Protein AF-A0A2E4GIU6-F1 (afdb_monomer)

Radius of gyration: 16.55 Å; Cα contacts (8 Å, |Δi|>4): 50; chains: 1; bounding box: 30×34×39 Å

Structure (mmCIF, N/CA/C/O backbone):
data_AF-A0A2E4GIU6-F1
#
_entry.id   AF-A0A2E4GIU6-F1
#
loop_
_atom_site.group_PDB
_atom_site.id
_atom_site.type_symbol
_atom_site.label_atom_i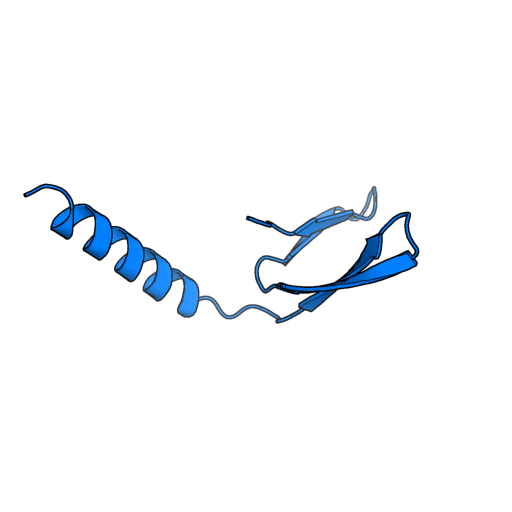d
_atom_site.label_alt_id
_atom_site.label_comp_id
_atom_site.label_asym_id
_atom_site.label_entity_id
_atom_site.label_seq_id
_atom_site.pdbx_PDB_ins_code
_atom_site.Cartn_x
_atom_site.Cartn_y
_atom_site.Cartn_z
_atom_site.occupancy
_atom_site.B_iso_or_equiv
_atom_site.auth_seq_id
_atom_site.auth_comp_id
_atom_site.auth_asym_id
_atom_site.auth_atom_id
_atom_site.pdbx_PDB_model_num
ATOM 1 N N . MET A 1 1 ? -6.399 28.544 20.736 1.00 56.97 1 MET A N 1
ATOM 2 C CA . MET A 1 1 ? -7.361 27.538 21.251 1.00 56.97 1 MET A CA 1
ATOM 3 C C . MET A 1 1 ? -8.144 26.887 20.100 1.00 56.97 1 MET A C 1
ATOM 5 O O . MET A 1 1 ? -9.353 26.711 20.182 1.00 56.97 1 MET A O 1
ATOM 9 N N . THR A 1 2 ? -7.451 26.538 19.013 1.00 58.47 2 THR A N 1
ATOM 10 C CA . THR A 1 2 ? -8.010 25.934 17.784 1.00 58.47 2 THR A CA 1
ATOM 11 C C . THR A 1 2 ? -7.265 24.638 17.430 1.00 58.47 2 THR A C 1
ATOM 13 O O . THR A 1 2 ? -7.902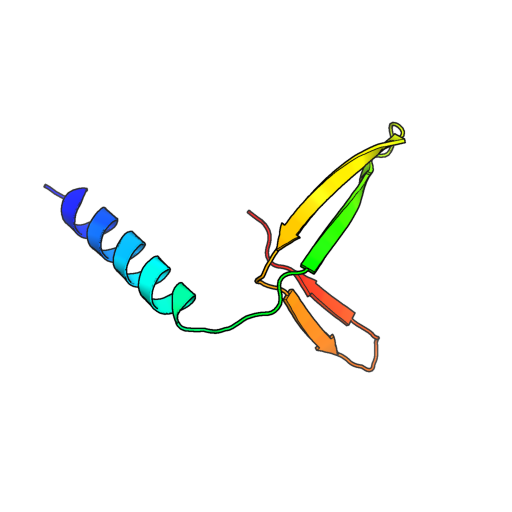 23.685 17.000 1.00 58.47 2 THR A O 1
ATOM 16 N N . ASP A 1 3 ? -5.971 24.538 17.759 1.00 63.16 3 ASP A N 1
ATOM 17 C CA . ASP A 1 3 ? -5.131 23.345 17.546 1.00 63.16 3 ASP A CA 1
ATOM 18 C C . ASP A 1 3 ? -5.548 22.076 18.306 1.00 63.16 3 ASP A C 1
ATOM 20 O O . ASP A 1 3 ? -5.466 20.975 17.763 1.00 63.16 3 ASP A O 1
ATOM 24 N N . GLU A 1 4 ? -6.006 22.185 19.558 1.00 64.38 4 GLU A N 1
ATOM 25 C CA . GLU A 1 4 ? -6.360 20.992 20.349 1.00 64.38 4 GLU A CA 1
ATOM 26 C C . GLU A 1 4 ? -7.570 20.248 19.776 1.00 64.38 4 GLU A C 1
ATOM 28 O O . GLU A 1 4 ? -7.588 19.018 19.745 1.00 64.38 4 GLU A O 1
ATOM 33 N N . LYS A 1 5 ? -8.566 20.980 19.260 1.00 64.88 5 LYS A N 1
ATOM 34 C CA . LYS A 1 5 ? -9.747 20.369 18.632 1.00 64.88 5 LYS A CA 1
ATOM 35 C C . LYS A 1 5 ? -9.397 19.677 17.313 1.00 64.88 5 LYS A C 1
ATOM 37 O O . LYS A 1 5 ? -10.005 18.658 16.994 1.00 64.88 5 LYS A O 1
ATOM 42 N N . G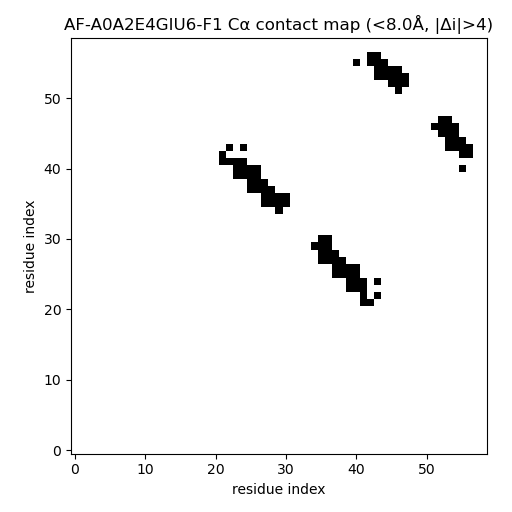LU A 1 6 ? -8.429 20.206 16.570 1.00 72.62 6 GLU A N 1
ATOM 43 C CA . GLU A 1 6 ? -7.972 19.650 15.291 1.00 72.62 6 GLU A CA 1
ATOM 44 C C . GLU A 1 6 ? -7.172 18.349 15.495 1.00 72.62 6 GLU A C 1
ATOM 46 O O . GLU A 1 6 ? -7.415 17.338 14.826 1.00 72.62 6 GLU A O 1
ATOM 51 N N . LYS A 1 7 ? -6.273 18.332 16.492 1.00 72.94 7 LYS A N 1
ATOM 52 C CA . LYS A 1 7 ? -5.488 17.137 16.850 1.00 72.94 7 LYS A CA 1
ATOM 53 C C . LYS A 1 7 ? -6.370 15.974 17.298 1.00 72.94 7 LYS A C 1
ATOM 55 O O . LYS A 1 7 ? -6.201 14.865 16.795 1.00 72.94 7 LYS A O 1
ATOM 60 N N . ILE A 1 8 ? -7.357 16.235 18.163 1.00 77.69 8 ILE A N 1
ATOM 61 C CA . ILE A 1 8 ? -8.292 15.201 18.642 1.00 77.69 8 ILE A CA 1
ATOM 62 C C . ILE A 1 8 ? -9.024 14.537 17.465 1.00 77.69 8 ILE A C 1
ATOM 64 O O . ILE A 1 8 ? -9.156 13.315 17.434 1.00 77.69 8 ILE A O 1
ATOM 68 N N . LYS A 1 9 ? -9.449 15.307 16.456 1.00 87.00 9 LYS A N 1
ATOM 69 C CA . LYS A 1 9 ? -10.107 14.750 15.261 1.00 87.00 9 LYS A CA 1
ATOM 70 C C . LYS A 1 9 ? -9.178 13.846 14.452 1.00 87.00 9 LYS A C 1
ATOM 72 O O . LYS A 1 9 ? -9.600 12.770 14.033 1.00 87.00 9 LYS A O 1
ATOM 77 N N . THR A 1 10 ? -7.924 14.256 14.261 1.00 91.38 10 THR A N 1
ATOM 78 C CA . THR A 1 10 ? -6.926 13.471 13.515 1.00 91.38 10 THR A CA 1
ATOM 79 C C . THR A 1 10 ? -6.650 12.129 14.191 1.00 91.38 10 THR A C 1
ATOM 81 O O . THR A 1 10 ? -6.622 11.087 13.532 1.00 91.38 10 THR A O 1
ATOM 84 N N . ASP A 1 11 ? -6.480 12.133 15.512 1.00 92.00 11 ASP A N 1
ATOM 85 C CA . ASP A 1 11 ? -6.200 10.911 16.263 1.00 92.00 11 ASP A CA 1
ATOM 86 C C . ASP A 1 11 ? -7.402 9.967 16.292 1.00 92.00 11 ASP A C 1
ATOM 88 O O . ASP A 1 11 ? -7.226 8.760 16.110 1.00 92.00 11 ASP A O 1
ATOM 92 N N . LEU A 1 12 ? -8.619 10.502 16.430 1.00 94.38 12 LEU A N 1
ATOM 93 C CA . LEU A 1 12 ? -9.850 9.716 16.330 1.00 94.38 12 LEU A CA 1
ATOM 94 C C . LEU A 1 12 ? -10.017 9.093 14.941 1.00 94.38 12 LEU A C 1
ATOM 96 O O . LEU A 1 12 ? -10.326 7.906 14.842 1.00 94.38 12 LEU A O 1
ATOM 100 N N . PHE A 1 13 ? -9.757 9.851 13.873 1.00 91.19 13 PHE A N 1
ATOM 101 C CA . PHE A 1 13 ? -9.801 9.328 12.509 1.00 91.19 13 PHE A CA 1
ATOM 102 C C . PHE A 1 13 ? -8.784 8.196 12.312 1.00 91.19 13 PHE A C 1
ATOM 104 O O . PHE A 1 13 ? -9.136 7.110 11.853 1.00 91.19 13 PHE A O 1
ATOM 111 N N . ARG A 1 14 ? -7.533 8.395 12.749 1.00 89.94 14 ARG A N 1
ATOM 112 C CA . ARG A 1 14 ? -6.491 7.361 12.672 1.00 89.94 14 ARG A CA 1
ATOM 113 C C . ARG A 1 14 ? -6.875 6.103 13.454 1.00 89.94 14 ARG A C 1
ATOM 115 O O . ARG A 1 14 ? -6.654 4.994 12.972 1.00 89.94 14 ARG A O 1
ATOM 122 N N . GLN A 1 15 ? -7.441 6.257 14.650 1.00 92.31 15 GLN A N 1
ATOM 123 C CA . GLN A 1 15 ? -7.914 5.130 15.456 1.00 92.31 15 GLN A CA 1
ATOM 124 C C . GLN A 1 15 ? -9.069 4.386 14.782 1.00 92.31 15 GLN A C 1
ATOM 126 O O . GLN A 1 15 ? -9.075 3.156 14.789 1.00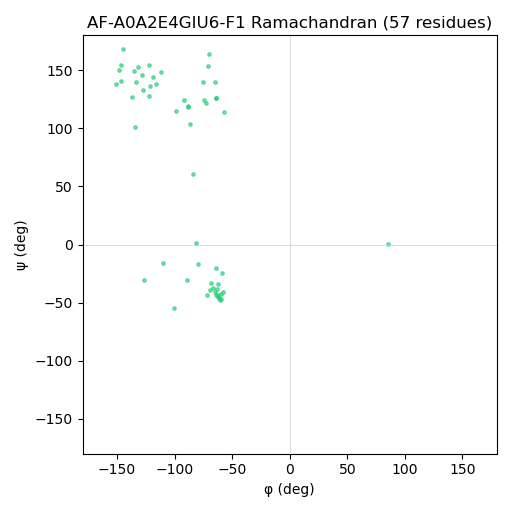 92.31 15 GLN A O 1
ATOM 131 N N . ALA A 1 16 ? -10.012 5.104 14.168 1.00 92.81 16 ALA A N 1
ATOM 132 C CA . ALA A 1 16 ? -11.098 4.494 13.408 1.00 92.81 16 ALA A CA 1
ATOM 133 C C . ALA A 1 16 ? -10.553 3.650 12.244 1.00 92.81 16 ALA A C 1
ATOM 135 O O . ALA A 1 16 ? -10.921 2.483 12.118 1.00 92.81 16 ALA A O 1
ATOM 136 N N . MET A 1 17 ? -9.599 4.186 11.474 1.00 91.81 17 MET A N 1
ATOM 137 C CA . MET A 1 17 ? -8.976 3.467 10.357 1.00 91.81 17 MET A CA 1
ATOM 138 C C . MET A 1 17 ? -8.216 2.207 10.799 1.00 91.81 17 MET A C 1
ATOM 140 O O . MET A 1 17 ? -8.259 1.201 10.101 1.00 91.81 17 MET A O 1
ATOM 144 N N . ARG A 1 18 ? -7.582 2.198 11.983 1.00 89.94 18 ARG A N 1
ATOM 145 C CA . ARG A 1 18 ? -6.887 1.003 12.515 1.00 89.94 18 ARG A CA 1
ATOM 146 C C . ARG A 1 18 ? -7.806 -0.188 12.799 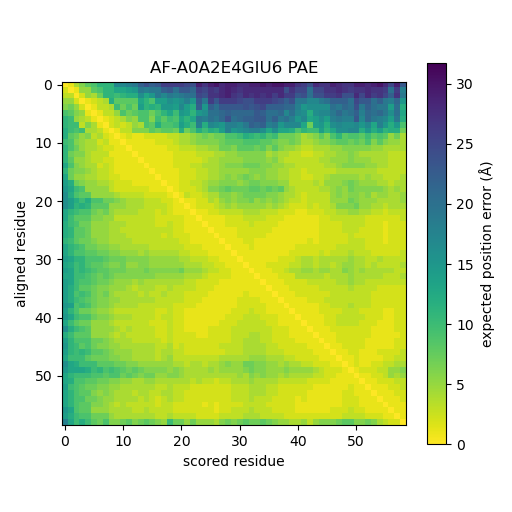1.00 89.94 18 ARG A C 1
ATOM 148 O O . ARG A 1 18 ? -7.314 -1.305 12.915 1.00 89.94 18 ARG A O 1
ATOM 155 N N . ARG A 1 19 ? -9.116 0.031 12.947 1.00 91.88 19 ARG A N 1
ATOM 156 C CA . ARG A 1 19 ? -10.096 -1.046 13.181 1.00 91.88 19 ARG A CA 1
ATOM 157 C C . ARG A 1 19 ? -10.475 -1.771 11.891 1.00 91.88 19 ARG A C 1
ATOM 159 O O . ARG A 1 19 ? -11.028 -2.864 11.960 1.00 91.88 19 ARG A O 1
ATOM 166 N N . PHE A 1 20 ? -10.187 -1.175 10.735 1.00 90.81 20 PHE A N 1
ATOM 167 C CA . PHE A 1 20 ? -10.405 -1.789 9.436 1.00 90.81 20 PHE A CA 1
ATOM 168 C C . PHE A 1 20 ? -9.182 -2.631 9.064 1.00 90.81 20 PHE A C 1
ATOM 170 O O . PHE A 1 20 ? -8.128 -2.100 8.715 1.00 90.81 20 PHE A O 1
ATOM 177 N N . ALA A 1 21 ? -9.311 -3.953 9.188 1.00 91.19 21 ALA A N 1
ATOM 178 C CA . ALA A 1 21 ? -8.254 -4.870 8.789 1.00 91.19 21 ALA A CA 1
ATOM 179 C C . ALA A 1 21 ? -8.020 -4.761 7.275 1.00 91.19 21 ALA A C 1
ATOM 181 O O . ALA A 1 21 ? -8.951 -4.903 6.486 1.00 91.19 21 ALA A O 1
ATOM 182 N N . ALA A 1 22 ? -6.772 -4.522 6.885 1.00 91.88 22 ALA A N 1
ATOM 183 C CA . ALA A 1 22 ? -6.359 -4.401 5.496 1.00 91.88 22 ALA A CA 1
ATOM 184 C C . ALA A 1 22 ? -5.069 -5.191 5.268 1.00 91.88 22 ALA A C 1
ATOM 186 O O . ALA A 1 22 ? -4.233 -5.320 6.167 1.00 91.88 22 ALA A O 1
ATOM 187 N N . THR A 1 23 ? -4.907 -5.709 4.055 1.00 94.25 23 THR A N 1
ATOM 188 C CA . THR A 1 23 ? -3.663 -6.352 3.630 1.00 94.25 23 THR A CA 1
ATOM 189 C C . THR A 1 23 ? -2.536 -5.325 3.587 1.00 94.25 23 THR A C 1
ATOM 191 O O . THR A 1 23 ? -2.730 -4.201 3.130 1.00 94.25 23 THR A O 1
ATOM 194 N N . VAL A 1 24 ? -1.344 -5.720 4.038 1.00 96.06 24 VAL A N 1
ATOM 195 C CA . VAL A 1 24 ? -0.119 -4.942 3.821 1.00 96.06 24 VAL A CA 1
ATOM 196 C C . VAL A 1 24 ? 0.494 -5.379 2.495 1.00 96.06 24 VAL A C 1
ATOM 198 O O . VAL A 1 24 ? 0.851 -6.544 2.328 1.00 96.06 24 VAL A O 1
ATOM 201 N N . SER A 1 25 ? 0.624 -4.449 1.556 1.00 97.12 25 SER A N 1
ATOM 202 C CA . SER A 1 25 ? 1.303 -4.647 0.274 1.00 97.12 25 SER A CA 1
ATOM 203 C C . SER A 1 25 ? 2.589 -3.823 0.225 1.00 97.12 25 SER A C 1
ATOM 205 O O . SER A 1 25 ? 2.657 -2.742 0.806 1.00 97.12 25 SER A O 1
ATOM 207 N N . ILE A 1 26 ? 3.609 -4.313 -0.482 1.00 97.69 26 ILE A N 1
ATOM 208 C CA . ILE A 1 26 ? 4.799 -3.522 -0.817 1.00 97.69 26 ILE A CA 1
ATOM 209 C C . ILE A 1 26 ? 4.636 -3.014 -2.245 1.00 97.69 26 ILE A C 1
ATOM 211 O O . ILE A 1 26 ? 4.601 -3.805 -3.185 1.00 97.69 26 ILE A O 1
ATOM 215 N N . ILE A 1 27 ? 4.529 -1.698 -2.398 1.00 97.50 27 ILE A N 1
ATOM 216 C CA . ILE A 1 27 ? 4.552 -1.026 -3.694 1.00 97.50 27 ILE A CA 1
ATOM 217 C C . ILE A 1 27 ? 6.007 -0.721 -4.015 1.00 97.50 27 ILE A C 1
ATOM 219 O O . ILE A 1 27 ? 6.654 0.010 -3.269 1.00 97.50 27 ILE A O 1
ATOM 223 N N . SER A 1 28 ? 6.526 -1.285 -5.098 1.00 97.69 28 SER A N 1
ATOM 224 C CA . SER A 1 28 ? 7.902 -1.067 -5.542 1.00 97.69 28 SER A CA 1
ATOM 225 C C . SER A 1 28 ? 7.935 -0.427 -6.918 1.00 97.69 28 SER A C 1
ATOM 227 O O . SER A 1 28 ? 7.134 -0.775 -7.783 1.00 97.69 28 SER A O 1
ATOM 229 N N . THR A 1 29 ? 8.901 0.454 -7.134 1.00 97.62 29 THR A N 1
ATOM 230 C CA . THR A 1 29 ? 9.201 1.019 -8.449 1.00 97.62 29 THR A CA 1
ATOM 231 C C . THR A 1 29 ? 10.704 1.237 -8.587 1.00 97.62 29 THR A C 1
ATOM 233 O O . THR A 1 29 ? 11.451 1.144 -7.612 1.00 97.62 29 THR A O 1
ATOM 236 N N . VAL A 1 30 ? 11.151 1.520 -9.800 1.00 98.50 30 VAL A N 1
ATOM 237 C CA . VAL A 1 30 ? 12.518 1.943 -10.093 1.00 98.50 30 VAL A CA 1
ATOM 238 C C . VAL A 1 30 ? 12.412 3.290 -10.792 1.00 98.50 30 VAL A C 1
ATOM 240 O O . VAL A 1 30 ? 11.634 3.429 -11.733 1.00 98.50 30 VAL A O 1
ATOM 243 N N . SER A 1 31 ? 13.139 4.282 -10.287 1.00 97.81 31 SER A N 1
ATOM 244 C CA . SER A 1 31 ? 13.212 5.605 -10.906 1.00 97.81 31 SER A CA 1
ATOM 245 C C . SER A 1 31 ? 13.997 5.550 -12.216 1.00 97.81 31 SER A C 1
ATOM 247 O O . SER A 1 31 ? 14.751 4.609 -12.459 1.00 97.81 31 SER A O 1
ATOM 249 N N . ASP A 1 32 ? 13.866 6.582 -13.047 1.00 98.19 32 ASP A N 1
ATOM 250 C CA . ASP A 1 32 ? 14.543 6.652 -14.351 1.00 98.19 32 ASP A CA 1
ATOM 251 C C . ASP A 1 32 ? 16.081 6.574 -14.247 1.00 98.19 32 ASP A C 1
ATOM 253 O O . ASP A 1 32 ? 16.751 6.142 -15.183 1.00 98.19 32 ASP A O 1
ATOM 257 N N . ASP A 1 33 ? 16.651 6.955 -13.099 1.00 98.06 33 ASP A N 1
ATOM 258 C CA . ASP A 1 33 ? 18.083 6.859 -12.781 1.00 98.06 33 ASP A CA 1
ATOM 259 C C . ASP A 1 33 ? 18.529 5.456 -12.316 1.00 98.06 33 ASP A C 1
ATOM 261 O O . ASP A 1 33 ? 19.700 5.245 -11.999 1.00 98.06 33 ASP A O 1
ATOM 265 N N . GLY A 1 34 ? 17.607 4.491 -12.267 1.00 98.25 34 GLY A N 1
ATOM 266 C CA . GLY A 1 34 ? 17.848 3.131 -11.792 1.00 98.25 34 GLY A CA 1
ATOM 267 C C . GLY A 1 34 ? 17.728 2.956 -10.276 1.00 98.25 34 GLY A C 1
ATOM 268 O O . GLY A 1 34 ? 17.904 1.837 -9.788 1.00 98.25 34 GLY A O 1
ATOM 269 N N . THR A 1 35 ? 17.410 4.008 -9.516 1.00 98.56 35 THR A N 1
ATOM 270 C CA . THR A 1 35 ? 17.282 3.919 -8.057 1.00 98.56 35 THR A CA 1
ATOM 271 C C . THR A 1 35 ? 15.998 3.166 -7.665 1.00 98.56 35 THR A C 1
ATOM 273 O O . THR A 1 35 ? 14.894 3.594 -8.029 1.00 98.56 35 THR A O 1
ATOM 276 N N . PRO A 1 36 ? 16.082 2.057 -6.900 1.00 98.19 36 PRO A N 1
ATOM 277 C CA . PRO A 1 36 ? 14.905 1.327 -6.443 1.00 98.19 36 PRO A CA 1
ATOM 278 C C . PRO A 1 36 ? 14.195 2.056 -5.296 1.00 98.19 36 PRO A C 1
ATOM 280 O O . PRO A 1 36 ? 14.826 2.549 -4.363 1.00 98.19 36 PRO A O 1
ATOM 283 N N . HIS A 1 37 ? 12.864 2.055 -5.338 1.00 97.94 37 HIS A N 1
ATOM 284 C CA . HIS A 1 37 ? 11.991 2.638 -4.323 1.00 97.94 37 HIS A CA 1
ATOM 285 C C . HIS A 1 37 ? 10.949 1.619 -3.865 1.00 97.94 37 HIS A C 1
ATOM 287 O 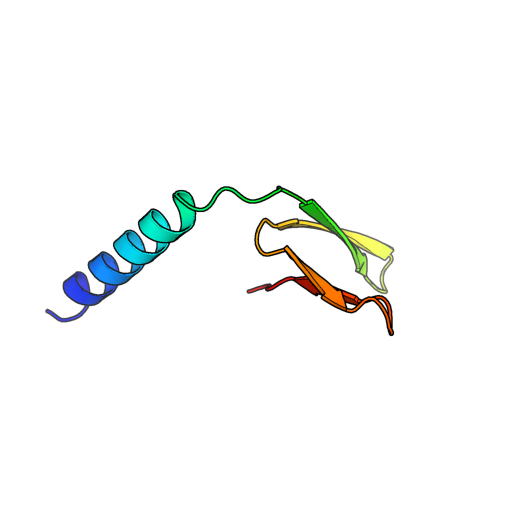O . HIS A 1 37 ? 10.463 0.801 -4.649 1.00 97.94 37 HIS A O 1
ATOM 293 N N . GLY A 1 38 ? 10.583 1.683 -2.586 1.00 97.19 38 GLY A N 1
ATOM 294 C CA . GLY A 1 38 ? 9.598 0.791 -1.988 1.00 97.19 38 GLY A CA 1
ATOM 295 C C . GLY A 1 38 ? 8.788 1.482 -0.900 1.00 97.19 38 GLY A C 1
ATOM 296 O O . GLY A 1 38 ? 9.334 2.242 -0.102 1.00 97.19 38 GLY A O 1
ATOM 297 N N . MET A 1 39 ? 7.489 1.195 -0.849 1.00 97.25 39 MET A N 1
ATOM 298 C CA . MET A 1 39 ? 6.573 1.705 0.166 1.00 97.25 39 MET A CA 1
ATOM 299 C C . MET A 1 39 ? 5.644 0.593 0.651 1.00 97.25 39 MET A C 1
ATOM 301 O O . MET A 1 39 ? 4.957 -0.049 -0.142 1.00 97.25 39 MET A O 1
ATOM 305 N N . ALA A 1 40 ? 5.583 0.392 1.967 1.00 97.38 40 ALA A N 1
ATOM 306 C CA . ALA A 1 40 ? 4.532 -0.417 2.570 1.00 97.38 40 ALA A CA 1
ATOM 307 C C . ALA A 1 40 ? 3.213 0.369 2.559 1.00 97.38 40 ALA A C 1
ATOM 309 O O . ALA A 1 40 ? 3.149 1.480 3.085 1.00 97.38 40 ALA A O 1
ATOM 310 N N . ALA A 1 41 ? 2.165 -0.208 1.974 1.00 96.44 41 ALA A N 1
ATOM 311 C CA . ALA A 1 41 ? 0.856 0.415 1.837 1.00 96.44 41 ALA A CA 1
ATOM 312 C C . ALA A 1 41 ? -0.261 -0.553 2.238 1.00 96.44 41 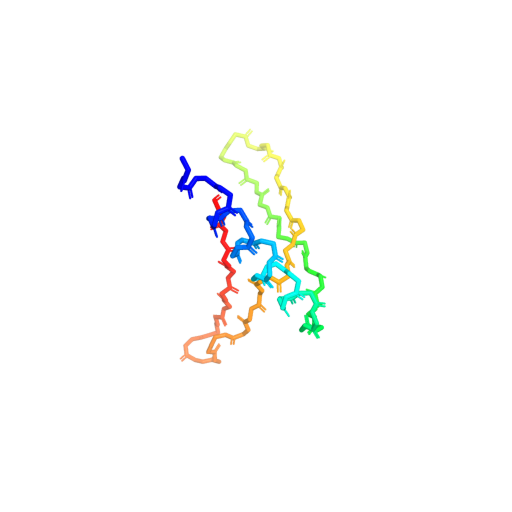ALA A C 1
ATOM 314 O O . ALA A 1 41 ? -0.235 -1.736 1.901 1.00 96.44 41 ALA A O 1
ATOM 315 N N . THR A 1 42 ? -1.262 -0.029 2.941 1.00 95.69 42 THR A N 1
ATOM 316 C CA . THR A 1 42 ? -2.508 -0.745 3.270 1.00 95.69 42 THR A CA 1
ATOM 317 C C . THR A 1 42 ? -3.719 -0.188 2.526 1.00 95.69 42 THR A C 1
ATOM 319 O O . THR A 1 42 ? -4.744 -0.855 2.425 1.00 95.69 42 THR A O 1
ATOM 322 N N . ALA A 1 43 ? -3.608 1.018 1.966 1.00 95.38 43 ALA A N 1
ATOM 323 C CA . ALA A 1 43 ? -4.642 1.653 1.156 1.00 95.38 43 ALA A CA 1
ATOM 324 C C . ALA A 1 43 ? -4.566 1.175 -0.305 1.00 95.38 43 ALA A C 1
ATOM 326 O O . ALA A 1 43 ? -4.308 1.968 -1.209 1.00 95.38 43 ALA A O 1
ATOM 327 N N . VAL A 1 44 ? -4.743 -0.133 -0.514 1.00 96.00 44 VAL A N 1
ATOM 328 C CA . VAL A 1 44 ? -4.708 -0.789 -1.830 1.00 96.00 44 VAL A CA 1
ATOM 329 C C . VAL A 1 44 ? -6.040 -1.486 -2.086 1.00 96.00 44 VAL A C 1
ATOM 331 O O . VAL A 1 44 ? -6.591 -2.127 -1.191 1.00 96.00 44 VAL A O 1
ATOM 334 N N . THR A 1 45 ? -6.595 -1.361 -3.291 1.00 95.25 45 THR A N 1
ATOM 335 C CA . THR A 1 45 ? -7.882 -1.986 -3.646 1.00 95.25 45 THR A CA 1
ATOM 336 C C . THR A 1 45 ? -7.957 -2.322 -5.135 1.00 95.25 45 THR A C 1
ATOM 338 O O . THR A 1 45 ? -7.545 -1.522 -5.976 1.00 95.25 45 THR A O 1
ATOM 341 N N . SER A 1 46 ? -8.499 -3.499 -5.468 1.00 95.81 46 SER A N 1
ATOM 342 C CA . SER A 1 46 ? -8.860 -3.869 -6.846 1.00 95.81 46 SER A CA 1
ATOM 343 C C . SER A 1 46 ? -9.958 -2.947 -7.364 1.00 95.81 46 SER A C 1
ATOM 345 O O . SER A 1 46 ? -10.991 -2.812 -6.712 1.00 95.81 46 SER A O 1
ATOM 347 N N . LEU A 1 47 ? -9.737 -2.314 -8.518 1.00 97.06 47 LEU A N 1
ATOM 348 C CA . LEU A 1 47 ? -10.632 -1.285 -9.046 1.00 97.06 47 LEU A CA 1
ATOM 349 C C . LEU A 1 47 ? -11.562 -1.827 -10.137 1.00 97.06 47 LEU A C 1
ATOM 351 O O . LEU A 1 47 ? -12.776 -1.692 -10.022 1.00 97.06 47 LEU A O 1
ATOM 355 N N . SER A 1 48 ? -11.009 -2.446 -11.180 1.00 97.56 48 SER A N 1
ATOM 356 C CA . SER A 1 48 ? -11.789 -3.038 -12.272 1.00 97.56 48 SER A CA 1
ATOM 357 C C . SER A 1 48 ? -11.114 -4.290 -12.821 1.00 97.56 48 SER A C 1
ATOM 359 O O . SER A 1 48 ? -9.896 -4.456 -12.727 1.00 97.56 48 SER A O 1
ATOM 361 N N . PHE A 1 49 ? -11.933 -5.172 -13.392 1.00 97.00 49 PHE A N 1
ATOM 362 C CA . PHE A 1 49 ? -11.467 -6.326 -14.153 1.00 97.00 49 PHE A CA 1
ATOM 363 C C . PHE A 1 49 ? -11.273 -6.000 -15.643 1.00 97.00 49 PHE A C 1
ATOM 365 O O . PHE A 1 49 ? -10.385 -6.565 -16.273 1.00 97.00 49 PHE A O 1
ATOM 372 N N . ASP A 1 50 ? -12.061 -5.073 -16.194 1.00 94.88 50 ASP A N 1
ATOM 373 C CA . ASP A 1 50 ? -11.968 -4.646 -17.593 1.00 94.88 50 ASP A CA 1
ATOM 374 C C . ASP A 1 50 ? -12.024 -3.107 -17.680 1.00 94.88 50 ASP A C 1
ATOM 376 O O . ASP A 1 50 ? -13.093 -2.516 -17.489 1.00 94.88 50 ASP A O 1
ATOM 380 N N . PRO A 1 51 ? -10.878 -2.424 -17.858 1.00 94.06 51 PRO A N 1
ATOM 381 C CA . PRO A 1 51 ? -9.524 -2.983 -17.873 1.00 94.06 51 PRO A CA 1
ATOM 382 C C . PRO A 1 51 ? -9.065 -3.435 -16.474 1.00 94.06 51 PRO A C 1
ATOM 384 O O . PRO A 1 51 ? -9.481 -2.869 -15.456 1.00 94.06 51 PRO A O 1
ATOM 387 N N . LEU A 1 52 ? -8.150 -4.412 -16.423 1.00 97.00 52 LEU A N 1
ATOM 388 C CA . LEU A 1 52 ? -7.506 -4.851 -15.179 1.00 97.00 52 LEU A CA 1
ATOM 389 C C . LEU A 1 52 ? -6.811 -3.662 -14.508 1.00 97.00 52 LEU A C 1
ATOM 391 O O . LEU A 1 52 ? -5.853 -3.106 -15.044 1.00 97.00 52 LEU A O 1
ATOM 395 N N . SER A 1 53 ? -7.297 -3.265 -13.335 1.00 97.75 53 SER A N 1
ATOM 396 C CA . SER A 1 53 ? -6.789 -2.088 -12.633 1.00 97.75 53 SER A CA 1
ATOM 397 C C . SER A 1 53 ? -6.878 -2.216 -11.117 1.00 97.75 53 SER A C 1
ATOM 399 O O . SER A 1 53 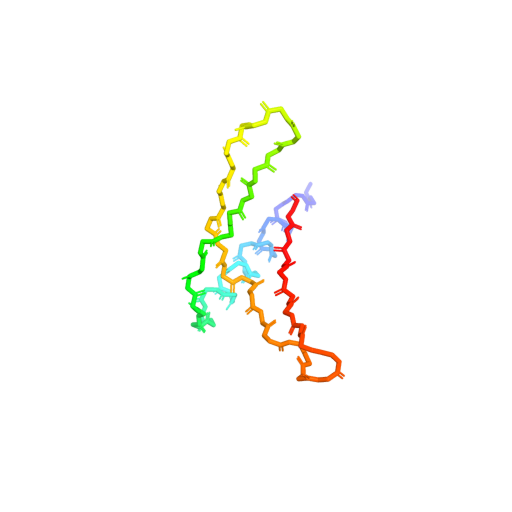? -7.757 -2.872 -10.553 1.00 97.75 53 SER A O 1
ATOM 401 N N . LEU A 1 54 ? -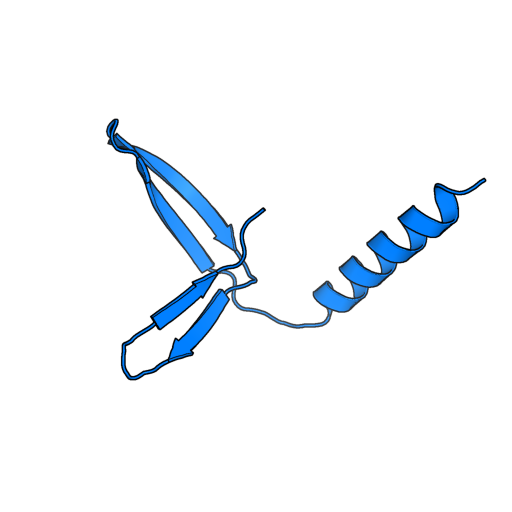5.939 -1.546 -10.454 1.00 97.12 54 LEU A N 1
ATOM 402 C CA . LEU A 1 54 ? -5.801 -1.439 -9.006 1.00 97.12 54 LEU A CA 1
ATOM 403 C C . LEU A 1 54 ? -5.586 0.034 -8.651 1.00 97.12 54 LEU A C 1
ATOM 405 O O . LEU A 1 54 ? -5.052 0.802 -9.451 1.00 97.12 54 LEU A O 1
ATOM 409 N N . LEU A 1 55 ? -5.979 0.411 -7.439 1.00 97.12 55 LEU A N 1
ATOM 410 C CA . LEU A 1 55 ? -5.764 1.736 -6.872 1.00 97.12 55 LEU A CA 1
ATOM 411 C C . LEU A 1 55 ? -4.851 1.624 -5.649 1.00 97.12 55 LEU A C 1
ATOM 413 O O . LEU A 1 55 ? -5.054 0.751 -4.802 1.00 97.12 55 LEU A O 1
ATOM 417 N N . VAL A 1 56 ? -3.904 2.555 -5.529 1.00 97.31 56 VAL A N 1
ATOM 418 C CA . VAL A 1 56 ? -3.194 2.846 -4.280 1.00 97.31 56 VAL A CA 1
ATOM 419 C C . VAL A 1 56 ? -3.278 4.340 -3.973 1.00 97.31 56 VAL A C 1
ATOM 421 O O . VAL A 1 56 ? -3.047 5.167 -4.852 1.00 97.31 56 VAL A O 1
ATOM 424 N N . ALA A 1 57 ? -3.619 4.687 -2.731 1.00 95.62 57 ALA A N 1
ATOM 425 C CA . ALA A 1 57 ? -3.580 6.069 -2.255 1.00 95.62 57 ALA A CA 1
ATOM 426 C C . ALA A 1 57 ? -2.216 6.370 -1.611 1.00 95.62 57 ALA A C 1
ATOM 428 O O . ALA A 1 57 ? -1.799 5.667 -0.688 1.00 95.62 57 ALA A O 1
ATOM 429 N N . VAL A 1 58 ? -1.537 7.410 -2.098 1.00 94.69 58 VAL A N 1
ATOM 430 C CA . VAL A 1 58 ? -0.207 7.856 -1.642 1.00 94.69 58 VAL A CA 1
ATOM 431 C C . VAL A 1 58 ? -0.268 9.313 -1.161 1.00 94.69 58 VAL A C 1
ATOM 433 O O . VAL A 1 58 ? -1.166 10.042 -1.583 1.00 94.69 58 VAL A O 1
ATOM 436 N N . ASN A 1 59 ? 0.650 9.712 -0.270 1.00 87.44 59 ASN A N 1
ATOM 437 C CA . ASN A 1 59 ? 0.740 11.071 0.295 1.00 87.44 59 ASN A CA 1
ATOM 438 C C . ASN A 1 59 ? 1.830 11.903 -0.374 1.00 87.44 59 ASN A C 1
ATOM 440 O O . ASN A 1 59 ? 2.873 11.304 -0.722 1.00 87.44 59 ASN A O 1
#

Sequence (59 aa):
MTDEKEKIKTDLFRQAMRRFAATVSIISTVSDDGTPHGMAATAVTSLSFDPLSLLVAVN

pLDDT: mean 91.26, std 10.54, range [56.97, 98.56]

Secondary structure (DSSP, 8-state):
--HHHHHHHHHHHHHHHHTS----EEEEEE-TTS-EEEEEES-EEEEEETTEEEEE---

Nearest PDB structures (foldseek):
  8ct0-assembly4_E  TM=9.525E-01  e=3.990E-02  Kitasatospora aureofaciens
  8ct0-assembly4_D  TM=9.377E-01  e=6.625E-02  Kitasatospora aureofaciens
  3rh7-assembly2_D  TM=9.532E-01  e=1.033E-01  Sinorhizobium meliloti 1021
  5zyr-assembly1_B  TM=9.423E-01  e=1.947E-01  Acinetobacter baumannii
  2d5m-assembly1_A-2  TM=9.031E-01  e=2.673E-01  Nitratidesulfovibrio vulgaris str. 'Miyazaki F'

Mean predicted aligned error: 5.76 Å

Foldseek 3Di:
DPVVVVVVVVVVVVVVVVVDDFDWDKDWDADPVRRIDIDTFRQKDFDDVVVGDIDGDDD

Solvent-accessible surface area (backbone atoms only — not comparable to full-atom values): 3849 Å² total; per-residue (Å²): 143,60,65,69,66,52,51,54,52,53,52,50,51,53,55,56,54,69,71,58,86,63,65,81,42,77,52,69,52,64,46,98,88,67,53,77,45,77,43,84,43,51,59,63,48,85,70,40,78,84,66,76,42,70,46,73,75,84,135